Protein AF-A0A975MA07-F1 (afdb_monomer)

Structure (mmCIF, N/CA/C/O backbone):
data_AF-A0A975MA07-F1
#
_entry.id   AF-A0A975MA07-F1
#
loop_
_atom_site.group_PDB
_atom_site.id
_atom_site.type_symbol
_atom_site.label_atom_id
_atom_site.label_alt_id
_atom_site.label_comp_id
_atom_site.label_asym_id
_atom_site.label_entity_id
_atom_site.label_seq_id
_atom_site.pdbx_PDB_ins_code
_atom_site.Cartn_x
_atom_site.Cartn_y
_atom_site.Cartn_z
_atom_site.occupancy
_atom_site.B_iso_or_equiv
_atom_site.auth_seq_id
_atom_site.auth_comp_id
_atom_site.auth_asym_id
_atom_site.auth_atom_id
_atom_site.pdbx_PDB_model_num
ATOM 1 N N . MET A 1 1 ? -1.248 -0.224 47.111 1.00 43.19 1 MET A N 1
ATOM 2 C CA . MET A 1 1 ? -1.229 -1.116 45.931 1.00 43.19 1 MET A CA 1
ATOM 3 C C . MET A 1 1 ? -2.398 -0.736 45.029 1.00 43.19 1 MET A C 1
ATOM 5 O O . MET A 1 1 ? -3.473 -1.278 45.213 1.00 43.19 1 MET A O 1
ATOM 9 N N . SER A 1 2 ? -2.232 0.230 44.117 1.00 49.50 2 SER A N 1
ATOM 10 C CA . SER A 1 2 ? -3.337 0.660 43.227 1.00 49.50 2 SER A CA 1
ATOM 11 C C . SER A 1 2 ? -2.888 1.028 41.807 1.00 49.50 2 SER A C 1
ATOM 13 O O . SER A 1 2 ? -3.659 1.605 41.053 1.00 49.50 2 SER A O 1
ATOM 15 N N . VAL A 1 3 ? -1.651 0.703 41.419 1.00 50.28 3 VAL A N 1
ATOM 16 C CA . VAL A 1 3 ? -1.081 1.126 40.121 1.00 50.28 3 VAL A CA 1
ATOM 17 C C . VAL A 1 3 ? -1.310 0.082 39.014 1.00 50.28 3 VAL A C 1
ATOM 19 O O . VAL A 1 3 ? -1.291 0.407 37.834 1.00 50.28 3 VAL A O 1
ATOM 22 N N . THR A 1 4 ? -1.607 -1.171 39.366 1.00 52.28 4 THR A N 1
ATOM 23 C CA . THR A 1 4 ? -1.748 -2.281 38.407 1.00 52.28 4 THR A CA 1
ATOM 24 C C . THR A 1 4 ? -3.097 -2.333 37.686 1.00 52.28 4 THR A C 1
ATOM 26 O O . THR A 1 4 ? -3.153 -2.791 36.549 1.00 52.28 4 THR A O 1
ATOM 29 N N . VAL A 1 5 ? -4.178 -1.823 38.289 1.00 54.16 5 VAL A N 1
ATOM 30 C CA . VAL A 1 5 ?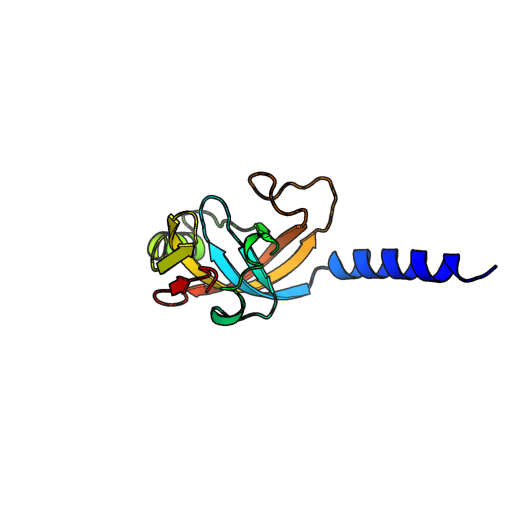 -5.523 -1.853 37.674 1.00 54.16 5 VAL A CA 1
ATOM 31 C C . VAL A 1 5 ? -5.639 -0.858 36.508 1.00 54.16 5 VAL A C 1
ATOM 33 O O . VAL A 1 5 ? -6.291 -1.152 35.510 1.00 54.16 5 VAL A O 1
ATOM 36 N N . GLY A 1 6 ? -4.955 0.290 36.588 1.00 59.72 6 GLY A N 1
ATOM 37 C CA . GLY A 1 6 ? -5.004 1.322 35.545 1.00 59.72 6 GLY A CA 1
ATOM 38 C C . GLY A 1 6 ? -4.303 0.912 34.248 1.00 59.72 6 GLY A C 1
ATOM 39 O O . GLY A 1 6 ? -4.840 1.132 33.166 1.00 59.72 6 GLY A O 1
ATOM 40 N N . ALA A 1 7 ? -3.140 0.261 34.348 1.00 63.78 7 ALA A N 1
ATOM 41 C CA . ALA A 1 7 ? -2.356 -0.142 33.180 1.00 63.78 7 ALA A CA 1
ATOM 42 C C . ALA A 1 7 ? -3.050 -1.238 32.350 1.00 63.78 7 ALA A C 1
ATOM 44 O O . ALA A 1 7 ? -3.061 -1.165 31.124 1.00 63.78 7 ALA A O 1
ATOM 45 N N . GLY A 1 8 ? -3.680 -2.218 33.009 1.00 66.75 8 GLY A N 1
ATOM 46 C CA . GLY A 1 8 ? -4.426 -3.276 32.321 1.00 66.75 8 GLY A CA 1
ATOM 47 C C . GLY A 1 8 ? -5.663 -2.751 31.589 1.00 66.75 8 GLY A C 1
ATOM 48 O O . GLY A 1 8 ? -5.892 -3.103 30.436 1.00 66.75 8 GLY A O 1
ATOM 49 N N . ALA A 1 9 ? -6.430 -1.858 32.224 1.00 70.25 9 ALA A N 1
ATOM 50 C CA . ALA A 1 9 ? -7.602 -1.245 31.601 1.00 70.25 9 ALA A CA 1
ATOM 51 C C . ALA A 1 9 ? -7.228 -0.367 30.393 1.00 70.25 9 ALA A C 1
ATOM 53 O O . ALA A 1 9 ? -7.882 -0.449 29.356 1.00 70.25 9 ALA A O 1
ATOM 54 N N . LEU A 1 10 ? -6.150 0.421 30.494 1.00 71.25 10 LEU A N 1
ATOM 55 C CA . LEU A 1 10 ? -5.623 1.214 29.377 1.00 71.25 10 LEU A CA 1
ATOM 56 C C . LEU A 1 10 ? -5.208 0.335 28.196 1.00 71.25 10 LEU A C 1
ATOM 58 O O . LEU 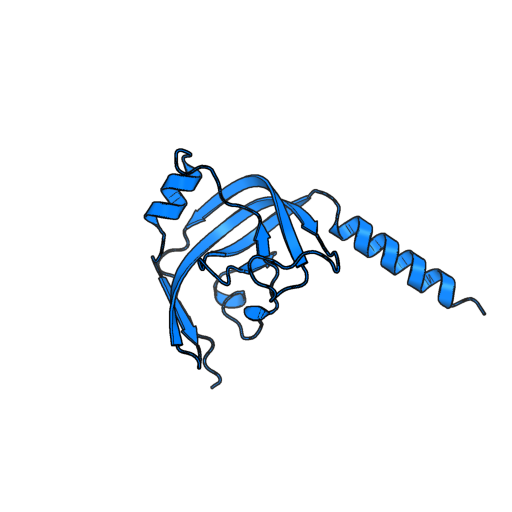A 1 10 ? -5.537 0.655 27.061 1.00 71.25 10 LEU A O 1
ATOM 62 N N . LEU A 1 11 ? -4.537 -0.788 28.454 1.00 72.19 11 LEU A N 1
ATOM 63 C CA . LEU A 1 11 ? -4.087 -1.695 27.401 1.00 72.19 11 LEU A CA 1
ATOM 64 C C . LEU A 1 11 ? -5.270 -2.331 26.655 1.00 72.19 11 LEU A C 1
ATOM 66 O O . LEU A 1 11 ? -5.287 -2.334 25.428 1.00 72.19 11 LEU A O 1
ATOM 70 N N . VAL A 1 12 ? -6.297 -2.787 27.379 1.00 73.12 12 VAL A N 1
ATOM 71 C CA . VAL A 1 12 ? -7.523 -3.338 26.774 1.00 73.12 12 VAL A CA 1
ATOM 72 C C . VAL A 1 12 ? -8.267 -2.280 25.956 1.00 73.12 12 VAL A C 1
ATOM 74 O O . VAL A 1 12 ? -8.687 -2.560 24.836 1.00 73.12 12 VAL A O 1
ATOM 77 N N . VAL A 1 13 ? -8.405 -1.057 26.476 1.00 75.38 13 VAL A N 1
ATOM 78 C CA . VAL A 1 13 ? -9.067 0.041 25.753 1.00 75.38 13 VAL A CA 1
ATOM 79 C C . VAL A 1 13 ? -8.302 0.408 24.482 1.00 75.38 13 VAL A C 1
ATOM 81 O O . VAL A 1 13 ? -8.930 0.585 23.442 1.00 75.38 13 VAL A O 1
ATOM 84 N N . SER A 1 14 ? -6.970 0.472 24.530 1.00 68.12 14 SER A N 1
ATOM 85 C CA . SER A 1 14 ? -6.139 0.755 23.354 1.00 68.12 14 SER A CA 1
ATOM 86 C C . SER A 1 14 ? -6.275 -0.321 22.277 1.00 68.12 14 SER A C 1
ATOM 88 O O . SER A 1 14 ? -6.474 0.016 21.113 1.00 68.12 14 SER A O 1
ATOM 90 N N . VAL A 1 15 ? -6.261 -1.603 22.662 1.00 72.44 15 VAL A N 1
ATOM 91 C CA . VAL A 1 15 ? -6.463 -2.720 21.723 1.00 72.44 15 VAL A CA 1
ATOM 92 C C . VAL A 1 15 ? -7.850 -2.648 21.084 1.00 72.44 15 VAL A C 1
ATOM 94 O O . VAL A 1 15 ? -7.968 -2.697 19.862 1.00 72.44 15 VAL A O 1
ATOM 97 N N . LEU A 1 16 ? -8.903 -2.456 21.884 1.00 74.38 16 LEU A N 1
ATOM 98 C CA . LEU A 1 16 ? -10.272 -2.325 21.371 1.00 74.38 16 LEU A CA 1
ATOM 99 C C . LEU A 1 16 ? -10.439 -1.105 20.456 1.00 74.38 16 LEU A C 1
ATOM 101 O O . LEU A 1 16 ? -11.203 -1.151 19.495 1.00 74.38 16 LEU A O 1
ATOM 105 N N . PHE A 1 17 ? -9.733 -0.010 20.744 1.00 75.00 17 PHE A N 1
ATOM 106 C CA . PHE A 1 17 ? -9.763 1.187 19.911 1.00 75.00 17 PHE A CA 1
ATOM 107 C C . PHE A 1 17 ? -9.068 0.963 18.563 1.00 75.00 17 PHE A C 1
ATOM 109 O O . PHE A 1 17 ? -9.585 1.400 17.537 1.00 75.00 17 PHE A O 1
ATOM 116 N N . GLN A 1 18 ? -7.940 0.250 18.548 1.00 73.06 18 GLN A N 1
ATOM 117 C CA . GLN A 1 18 ? -7.213 -0.100 17.321 1.00 73.06 18 GLN A CA 1
ATOM 118 C C . GLN A 1 18 ? -7.991 -1.095 16.446 1.00 73.06 18 GLN A C 1
ATOM 120 O O . GLN A 1 18 ? -7.998 -0.961 15.223 1.00 73.06 18 GLN A O 1
ATOM 125 N N . GLN A 1 19 ? -8.731 -2.014 17.070 1.00 79.00 19 GLN A N 1
ATOM 126 C CA . GLN A 1 19 ? -9.585 -2.989 16.384 1.00 79.00 19 GLN A CA 1
ATOM 127 C C . GLN A 1 19 ? -10.921 -2.418 15.881 1.00 79.00 19 GLN A C 1
ATOM 129 O O . GLN A 1 19 ? -11.687 -3.125 15.228 1.00 79.00 19 GLN A O 1
ATOM 134 N N . ARG A 1 20 ? -11.242 -1.152 16.168 1.00 87.25 20 ARG A N 1
ATOM 135 C CA . ARG A 1 20 ? -12.491 -0.541 15.705 1.00 87.25 20 ARG A CA 1
ATOM 136 C C . ARG A 1 20 ? -12.399 -0.167 14.226 1.00 87.25 20 ARG A C 1
ATOM 138 O O . ARG A 1 20 ? -11.483 0.551 13.827 1.00 87.25 20 ARG A O 1
ATOM 145 N N . THR A 1 21 ? -13.425 -0.526 13.452 1.00 92.50 21 THR A N 1
ATOM 146 C CA . THR A 1 21 ? -13.576 -0.035 12.077 1.00 92.50 21 THR A CA 1
ATOM 147 C C . THR A 1 21 ? -13.652 1.491 12.046 1.00 92.50 21 THR A C 1
ATOM 149 O O . THR A 1 21 ? -14.491 2.112 12.712 1.00 92.50 21 THR A O 1
ATOM 152 N N . ARG A 1 22 ? -12.777 2.102 11.250 1.00 94.81 22 ARG A N 1
ATOM 153 C CA . ARG A 1 22 ? -12.699 3.544 11.012 1.00 94.81 22 ARG A CA 1
ATOM 154 C C . ARG A 1 22 ? -12.231 3.823 9.590 1.00 94.81 22 ARG A C 1
ATOM 156 O O . ARG A 1 22 ? -11.748 2.935 8.894 1.00 94.81 22 ARG A O 1
ATOM 163 N N . THR A 1 23 ? -12.372 5.071 9.157 1.00 97.00 23 THR A N 1
ATOM 164 C CA . THR A 1 23 ? -11.730 5.522 7.923 1.00 97.00 23 THR A CA 1
ATOM 165 C C . THR A 1 23 ? -10.236 5.701 8.168 1.00 97.00 23 THR A C 1
ATOM 167 O O . THR A 1 23 ? -9.841 6.388 9.110 1.00 97.00 23 THR A O 1
ATOM 170 N N . ILE A 1 24 ? -9.432 5.078 7.316 1.00 96.69 24 ILE A N 1
ATOM 171 C CA . ILE A 1 24 ? -7.9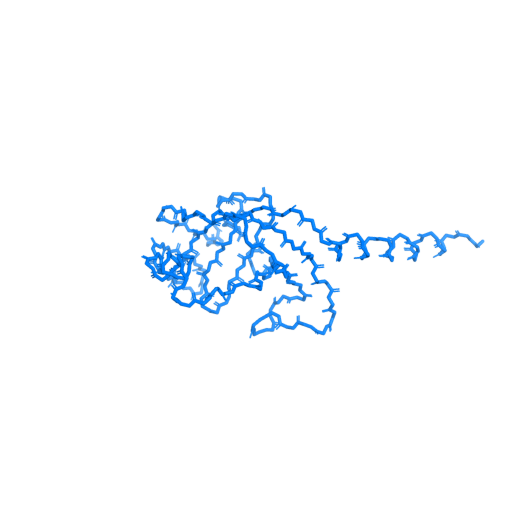74 5.049 7.371 1.00 96.69 24 ILE A CA 1
ATOM 172 C C . ILE A 1 24 ? -7.469 5.498 6.004 1.00 96.69 24 ILE A C 1
ATOM 174 O O . ILE A 1 24 ? -8.039 5.144 4.968 1.00 96.69 24 ILE A O 1
ATOM 178 N N . GLU A 1 25 ? -6.426 6.315 5.995 1.00 97.44 25 GLU A N 1
ATOM 179 C CA . GLU A 1 25 ? -5.773 6.790 4.780 1.00 97.44 25 GLU A CA 1
ATOM 180 C C . GLU A 1 25 ? -4.261 6.747 4.949 1.00 97.44 25 GLU A C 1
ATOM 182 O O . GLU A 1 25 ? -3.760 6.802 6.069 1.00 97.44 25 GLU A O 1
ATOM 187 N N . GLY A 1 26 ? -3.535 6.602 3.847 1.00 95.50 26 GLY A N 1
ATOM 188 C CA . GLY A 1 26 ? -2.084 6.499 3.891 1.00 95.50 26 GLY A CA 1
ATOM 189 C C . GLY A 1 26 ? -1.481 6.040 2.575 1.00 95.50 26 GLY A C 1
ATOM 190 O O . GLY A 1 26 ? -2.144 6.042 1.529 1.00 95.50 26 GLY A O 1
ATOM 191 N N . THR A 1 27 ? -0.224 5.620 2.647 1.00 94.75 27 THR A N 1
ATOM 192 C CA . THR A 1 27 ? 0.534 5.119 1.501 1.00 94.75 27 THR A CA 1
ATOM 193 C C . THR A 1 27 ? 0.656 3.604 1.575 1.00 94.75 27 THR A C 1
ATOM 195 O O . THR A 1 27 ? 1.142 3.057 2.560 1.00 94.75 27 THR A O 1
ATOM 198 N N . TRP A 1 28 ? 0.230 2.915 0.519 1.00 93.94 28 TRP A N 1
ATOM 199 C CA . TRP A 1 28 ? 0.455 1.484 0.337 1.00 93.94 28 TRP A CA 1
ATOM 200 C C . TRP A 1 28 ? 1.547 1.266 -0.705 1.00 93.94 28 TRP A C 1
ATOM 202 O O . TRP A 1 28 ? 1.407 1.693 -1.851 1.00 93.94 28 TRP A O 1
ATOM 212 N N . ILE A 1 29 ? 2.627 0.603 -0.303 1.00 91.69 29 ILE A N 1
ATOM 213 C CA . ILE A 1 29 ? 3.687 0.136 -1.191 1.00 91.69 29 ILE A CA 1
ATOM 214 C C . ILE A 1 29 ? 3.419 -1.344 -1.473 1.00 91.69 29 ILE A C 1
ATOM 216 O O . ILE A 1 29 ? 3.548 -2.188 -0.584 1.00 91.69 29 ILE A O 1
ATOM 220 N N . ASP A 1 30 ? 3.021 -1.632 -2.709 1.00 90.50 30 ASP A N 1
ATOM 221 C CA . ASP A 1 30 ? 2.717 -2.965 -3.219 1.00 90.50 30 ASP A CA 1
ATOM 222 C C . ASP A 1 30 ? 3.990 -3.611 -3.788 1.00 90.50 30 ASP A C 1
ATOM 224 O O . ASP A 1 30 ? 4.538 -3.219 -4.827 1.00 90.50 30 ASP A O 1
ATOM 228 N N . LEU A 1 31 ? 4.455 -4.604 -3.039 1.00 84.31 31 LEU A N 1
ATOM 229 C CA . LEU A 1 31 ? 5.530 -5.536 -3.341 1.00 84.31 31 LEU A CA 1
ATOM 230 C C . LEU A 1 31 ? 4.935 -6.934 -3.175 1.00 84.31 31 LEU A C 1
ATOM 232 O O . LEU A 1 31 ? 4.493 -7.270 -2.073 1.00 84.31 31 LEU A O 1
ATOM 236 N N . PHE A 1 32 ? 4.930 -7.735 -4.247 1.00 73.69 32 PHE A N 1
ATOM 237 C CA . PHE A 1 32 ? 4.346 -9.087 -4.268 1.00 73.69 32 PHE A CA 1
ATOM 238 C C . PHE A 1 32 ? 4.586 -9.860 -2.957 1.00 73.69 32 PHE A C 1
ATOM 240 O O . PHE A 1 32 ? 3.642 -10.285 -2.293 1.00 73.69 32 PHE A O 1
ATOM 247 N N . GLU A 1 33 ? 5.850 -9.932 -2.536 1.00 73.38 33 GLU A N 1
ATOM 248 C CA . GLU A 1 33 ? 6.245 -10.272 -1.173 1.00 73.38 33 GLU A CA 1
ATOM 249 C C . GLU A 1 33 ? 6.882 -9.035 -0.530 1.00 73.38 33 GLU A C 1
ATOM 251 O O . GLU A 1 33 ? 7.822 -8.457 -1.072 1.00 73.38 33 GLU A O 1
ATOM 256 N N . GLY A 1 34 ? 6.370 -8.624 0.630 1.00 78.88 34 GLY A N 1
ATOM 257 C CA . GLY A 1 34 ? 6.890 -7.486 1.390 1.00 78.88 34 GLY A CA 1
ATOM 258 C C . GLY A 1 34 ? 6.091 -6.192 1.251 1.00 78.88 34 GLY A C 1
ATOM 259 O O . GLY A 1 34 ? 6.621 -5.141 1.588 1.00 78.88 34 GLY A O 1
ATOM 260 N N . SER A 1 35 ? 4.841 -6.244 0.782 1.00 86.56 35 SER A N 1
ATOM 261 C CA . SER A 1 35 ? 3.955 -5.074 0.770 1.00 86.56 35 SER A CA 1
ATOM 262 C C . SER A 1 35 ? 3.814 -4.447 2.160 1.00 86.56 35 SER A C 1
ATOM 264 O O . SER A 1 35 ? 3.800 -5.153 3.172 1.00 86.56 35 SER A O 1
ATOM 266 N N . ARG A 1 36 ? 3.706 -3.118 2.220 1.00 89.69 36 ARG A N 1
ATOM 267 C CA . ARG A 1 36 ? 3.631 -2.356 3.478 1.00 89.69 36 ARG A CA 1
ATOM 268 C C . ARG A 1 36 ? 2.716 -1.154 3.358 1.00 89.69 36 ARG A C 1
ATOM 270 O O . ARG A 1 36 ? 2.658 -0.520 2.306 1.00 89.69 36 ARG A O 1
ATOM 277 N N . PHE A 1 37 ? 2.013 -0.844 4.437 1.00 92.12 37 PHE A N 1
ATOM 278 C CA . PHE A 1 37 ? 1.114 0.292 4.530 1.00 92.12 37 PHE A CA 1
ATOM 279 C C . PHE A 1 37 ? 1.501 1.220 5.674 1.00 92.12 37 PHE A C 1
ATOM 281 O O . PHE A 1 37 ? 1.735 0.786 6.799 1.00 92.12 37 PHE A O 1
ATOM 288 N N . PHE A 1 38 ? 1.517 2.509 5.361 1.00 92.44 38 PHE A N 1
ATOM 289 C CA . PHE A 1 38 ? 1.930 3.584 6.246 1.00 92.44 38 PHE A CA 1
ATOM 290 C C . PHE A 1 38 ? 0.737 4.513 6.436 1.00 92.44 38 PHE A C 1
ATOM 292 O O . PHE A 1 38 ? 0.380 5.284 5.539 1.00 92.44 38 PHE A O 1
ATOM 299 N N . GLU A 1 39 ? 0.064 4.383 7.579 1.00 93.69 39 GLU A N 1
ATOM 300 C CA . GLU A 1 39 ? -1.097 5.208 7.904 1.00 93.69 39 GLU A CA 1
ATOM 301 C C . GLU A 1 39 ? -0.690 6.676 8.068 1.00 93.69 39 GLU A C 1
ATOM 303 O O . GLU A 1 39 ? 0.236 6.990 8.805 1.00 93.69 39 GLU A O 1
ATOM 308 N N . GLY A 1 40 ? -1.424 7.587 7.426 1.00 93.69 40 GLY A N 1
ATOM 309 C CA . GLY A 1 40 ? -1.233 9.033 7.558 1.00 93.69 40 GLY A CA 1
ATOM 310 C C . GLY A 1 40 ? 0.032 9.576 6.891 1.00 93.69 40 GLY A C 1
ATOM 311 O O . GLY A 1 40 ? 0.246 10.786 6.897 1.00 93.69 40 GLY A O 1
ATOM 312 N N . GLU A 1 41 ? 0.846 8.709 6.295 1.00 90.81 41 GLU A N 1
ATOM 313 C CA . GLU A 1 41 ? 2.132 9.066 5.710 1.00 90.81 41 GLU A CA 1
ATOM 314 C C . GLU A 1 41 ? 2.060 9.192 4.186 1.00 90.81 41 GLU A C 1
ATOM 316 O O . GLU A 1 41 ? 1.325 8.472 3.499 1.00 90.81 41 GLU A O 1
ATOM 321 N N . ASP A 1 42 ? 2.861 10.115 3.655 1.00 90.12 42 ASP A N 1
ATOM 322 C CA . ASP A 1 42 ? 3.131 10.243 2.226 1.00 90.12 42 ASP A CA 1
ATOM 323 C C . ASP A 1 42 ? 4.273 9.315 1.779 1.00 90.12 42 ASP A C 1
ATOM 325 O O . ASP A 1 42 ? 4.899 8.628 2.584 1.00 90.12 42 ASP A O 1
ATOM 329 N N . LEU A 1 43 ? 4.564 9.297 0.473 1.00 86.81 43 LEU A N 1
ATOM 330 C CA . LEU A 1 43 ? 5.615 8.436 -0.073 1.00 86.81 43 LEU A CA 1
ATOM 331 C C . LEU A 1 43 ? 6.996 8.739 0.527 1.00 86.81 43 LEU A C 1
ATOM 333 O O . LEU A 1 43 ? 7.755 7.811 0.769 1.00 86.81 43 LEU A O 1
ATOM 337 N N . LEU A 1 44 ? 7.338 10.013 0.751 1.00 83.38 44 LEU A N 1
ATOM 338 C CA . LEU A 1 44 ? 8.659 10.383 1.269 1.00 83.38 44 LEU A CA 1
ATOM 339 C C . LEU A 1 44 ? 8.863 9.855 2.688 1.00 83.38 44 LEU A C 1
ATOM 341 O O . LEU A 1 44 ? 9.939 9.350 2.996 1.00 83.38 44 LEU A O 1
ATOM 345 N N . THR A 1 45 ? 7.826 9.944 3.516 1.00 83.12 45 THR A N 1
ATOM 346 C CA . THR A 1 45 ? 7.849 9.438 4.889 1.00 83.12 45 THR A CA 1
ATOM 347 C C . THR A 1 45 ? 7.834 7.910 4.908 1.00 83.12 45 THR A C 1
ATOM 349 O O . THR A 1 45 ? 8.627 7.314 5.630 1.00 83.12 45 THR A O 1
ATOM 352 N N . ALA A 1 46 ? 7.042 7.285 4.032 1.00 83.31 46 ALA A N 1
ATOM 353 C CA . ALA A 1 46 ? 6.964 5.832 3.885 1.00 83.31 46 ALA A CA 1
ATOM 354 C C . ALA A 1 46 ? 8.266 5.189 3.354 1.00 83.31 46 ALA A C 1
ATOM 356 O O . ALA A 1 46 ? 8.552 4.025 3.637 1.00 83.31 46 ALA A O 1
ATOM 357 N N . CYS A 1 47 ? 9.080 5.921 2.581 1.00 83.44 47 CYS A N 1
ATOM 358 C CA . CYS A 1 47 ? 10.395 5.465 2.114 1.00 83.44 47 CYS A CA 1
ATOM 359 C C . CYS A 1 47 ? 11.478 5.643 3.208 1.00 83.44 47 CYS A C 1
ATOM 361 O O . CYS A 1 47 ? 12.454 6.367 3.002 1.00 83.44 47 CYS A O 1
ATOM 363 N N . ASN A 1 48 ? 11.330 4.997 4.367 1.00 80.88 48 ASN A N 1
ATOM 364 C CA . ASN A 1 48 ? 12.265 5.114 5.496 1.00 80.88 48 ASN A CA 1
ATOM 365 C C . ASN A 1 48 ? 12.930 3.769 5.876 1.00 80.88 48 ASN A C 1
ATOM 367 O O . ASN A 1 48 ? 12.697 2.733 5.247 1.00 80.88 48 ASN A O 1
ATOM 371 N N . SER A 1 49 ? 13.800 3.788 6.894 1.00 75.94 49 SER A N 1
ATOM 372 C CA . SER A 1 49 ? 14.479 2.590 7.421 1.00 75.94 49 SER A CA 1
ATOM 373 C C . SER A 1 49 ? 13.537 1.567 8.051 1.00 75.94 49 SER A C 1
ATOM 375 O O . SER A 1 49 ? 13.875 0.386 8.118 1.00 75.94 49 SER A O 1
ATOM 377 N N . ASP A 1 50 ? 12.365 2.021 8.474 1.00 74.75 50 ASP A N 1
ATOM 378 C CA . ASP A 1 50 ? 11.382 1.283 9.262 1.00 74.75 50 ASP A CA 1
ATOM 379 C C . ASP A 1 50 ? 10.332 0.640 8.347 1.00 74.75 50 ASP A C 1
ATOM 381 O O . ASP A 1 50 ? 9.332 0.087 8.803 1.00 74.75 50 ASP A O 1
ATOM 385 N N . PHE A 1 51 ? 10.575 0.655 7.030 1.00 81.50 51 PHE A N 1
ATOM 386 C CA . PHE A 1 51 ? 9.717 0.024 6.038 1.00 81.50 51 PHE A CA 1
ATOM 387 C C . PHE A 1 51 ? 9.351 -1.413 6.434 1.00 81.50 51 PHE A C 1
ATOM 389 O O . PHE A 1 51 ? 8.201 -1.828 6.321 1.00 81.50 51 PHE A O 1
ATOM 396 N N . MET A 1 52 ? 10.322 -2.172 6.949 1.00 78.38 52 MET A N 1
ATOM 397 C CA . MET A 1 52 ? 10.108 -3.565 7.342 1.00 78.38 52 MET A CA 1
ATOM 398 C C . MET A 1 52 ? 9.156 -3.720 8.533 1.00 78.38 52 MET A C 1
ATOM 400 O O . MET A 1 52 ? 8.469 -4.745 8.593 1.00 78.38 52 MET A O 1
ATOM 404 N N . ASP A 1 53 ? 9.077 -2.709 9.399 1.00 79.38 53 ASP A N 1
ATOM 405 C CA . ASP A 1 53 ? 8.284 -2.688 10.631 1.00 79.38 53 ASP A CA 1
ATOM 406 C C . ASP A 1 53 ? 6.844 -2.208 10.403 1.00 79.38 53 ASP A C 1
ATOM 408 O O . ASP A 1 53 ? 5.965 -2.453 11.235 1.00 79.38 53 ASP A O 1
ATOM 412 N N . ALA A 1 54 ? 6.573 -1.567 9.263 1.00 85.25 54 ALA A N 1
ATOM 413 C CA . ALA A 1 54 ? 5.232 -1.123 8.918 1.00 85.25 54 ALA A CA 1
ATOM 414 C C . ALA A 1 54 ? 4.234 -2.305 8.814 1.00 85.25 54 ALA A C 1
ATOM 416 O O . ALA A 1 54 ? 4.607 -3.445 8.500 1.00 85.25 54 ALA A O 1
ATOM 417 N N . PRO A 1 55 ? 2.945 -2.068 9.097 1.00 87.81 55 PRO A N 1
ATOM 418 C CA . PRO A 1 55 ? 1.907 -3.083 8.963 1.00 87.81 55 PRO A CA 1
ATOM 419 C C . PRO A 1 55 ? 1.612 -3.422 7.499 1.00 87.81 55 PRO A C 1
ATOM 421 O O . PRO A 1 55 ? 1.892 -2.654 6.577 1.00 87.81 55 PRO A O 1
ATOM 424 N N . TRP A 1 56 ? 1.003 -4.584 7.281 1.00 88.19 56 TRP A N 1
ATOM 425 C CA . TRP A 1 56 ? 0.485 -4.974 5.966 1.00 88.19 56 TRP A CA 1
ATOM 426 C C . TRP A 1 56 ? -0.883 -4.355 5.689 1.00 88.19 56 TRP A C 1
ATOM 428 O O . 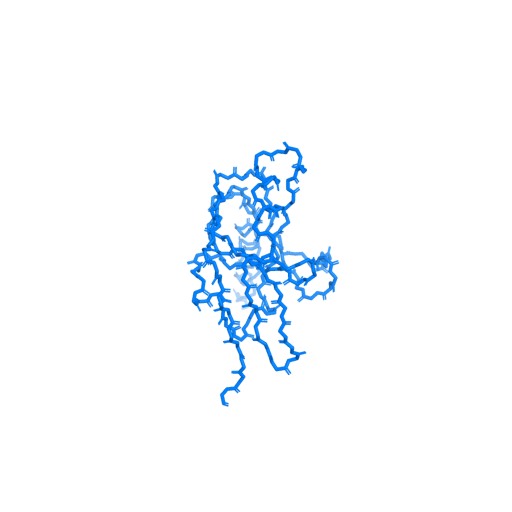TRP A 1 56 ? -1.602 -3.997 6.616 1.00 88.19 56 TRP A O 1
ATOM 438 N N . LEU A 1 57 ? -1.258 -4.273 4.413 1.00 89.81 57 LEU A N 1
ATOM 439 C CA . LEU A 1 57 ? -2.634 -4.010 3.994 1.00 89.81 57 LEU A CA 1
ATOM 440 C C . LEU A 1 57 ? -3.221 -5.298 3.415 1.00 89.81 57 LEU A C 1
ATOM 442 O O . LEU A 1 57 ? -2.765 -5.753 2.366 1.00 89.81 57 LEU A O 1
ATOM 446 N N . ASP A 1 58 ? -4.215 -5.875 4.083 1.00 88.44 58 ASP A N 1
ATOM 447 C CA . ASP A 1 58 ? -4.914 -7.071 3.608 1.00 88.44 58 ASP A CA 1
ATOM 448 C C . ASP A 1 58 ? -6.015 -6.674 2.613 1.00 88.44 58 ASP A C 1
ATOM 450 O O . ASP A 1 58 ? -7.194 -6.533 2.946 1.00 88.44 58 ASP A O 1
ATOM 454 N N . TYR A 1 59 ? -5.596 -6.376 1.380 1.00 89.50 59 TYR A N 1
ATOM 455 C CA . TYR A 1 59 ? -6.494 -6.005 0.291 1.00 89.50 59 TYR A CA 1
ATOM 456 C C . TYR A 1 59 ? -5.929 -6.379 -1.078 1.00 89.50 59 TYR A C 1
ATOM 458 O O . TYR A 1 59 ? -5.016 -5.731 -1.585 1.00 89.50 59 TYR A O 1
ATOM 466 N N . TYR A 1 60 ? -6.563 -7.351 -1.733 1.00 89.38 60 TYR A N 1
ATOM 467 C CA . TYR A 1 60 ? -6.382 -7.607 -3.160 1.00 89.38 60 TYR A CA 1
ATOM 468 C C . TYR A 1 60 ? -7.750 -7.757 -3.832 1.00 89.38 60 TYR A C 1
ATOM 470 O O . TYR A 1 60 ? -8.459 -8.737 -3.590 1.00 89.38 60 TYR A O 1
ATOM 478 N N . PRO A 1 61 ? -8.175 -6.781 -4.655 1.00 91.06 61 PRO A N 1
ATOM 479 C CA . PRO A 1 61 ? -9.470 -6.841 -5.311 1.00 91.06 61 PRO A CA 1
ATOM 480 C C . PRO A 1 61 ? -9.479 -7.922 -6.396 1.00 91.06 61 PRO A C 1
ATOM 482 O O . PRO A 1 61 ? -8.440 -8.310 -6.927 1.00 91.06 61 PRO A O 1
ATOM 485 N N . ASN A 1 62 ? -10.674 -8.360 -6.798 1.00 93.50 62 ASN A N 1
ATOM 486 C CA . ASN A 1 62 ? -10.826 -9.241 -7.955 1.00 93.50 62 ASN A CA 1
ATOM 487 C C . ASN A 1 62 ? -10.170 -8.611 -9.205 1.00 93.50 62 ASN A C 1
ATOM 489 O O . ASN A 1 62 ? -10.354 -7.414 -9.456 1.00 93.50 62 ASN A O 1
ATOM 493 N N . ALA A 1 63 ? -9.448 -9.416 -9.989 1.00 90.75 63 ALA A N 1
ATOM 494 C CA . ALA A 1 63 ? -8.738 -8.992 -11.198 1.00 90.75 63 ALA A CA 1
ATOM 495 C C . ALA A 1 63 ? -9.634 -8.245 -12.208 1.00 90.75 63 ALA A C 1
ATOM 497 O O . ALA A 1 63 ? -9.202 -7.263 -12.810 1.00 90.75 63 ALA A O 1
ATOM 498 N N . ASP A 1 64 ? -10.906 -8.636 -12.332 1.00 94.19 64 ASP A N 1
ATOM 499 C CA . ASP A 1 64 ? -11.860 -8.030 -13.269 1.00 94.19 64 ASP A CA 1
ATOM 500 C C . ASP A 1 64 ? -12.490 -6.726 -12.754 1.00 94.19 64 ASP A C 1
ATOM 502 O O . ASP A 1 64 ? -13.229 -6.044 -13.477 1.00 94.19 64 ASP A O 1
ATOM 506 N N . SER A 1 65 ? -12.221 -6.344 -11.506 1.00 95.25 65 SER A N 1
ATOM 507 C CA . SER A 1 65 ? -12.689 -5.071 -10.959 1.00 95.25 65 SER A CA 1
ATOM 508 C C . SER A 1 65 ? -11.900 -3.889 -11.537 1.00 95.25 65 SER A C 1
ATOM 510 O O . SER A 1 65 ? -10.764 -4.027 -11.993 1.00 95.25 65 SER A O 1
ATOM 512 N N . ALA A 1 66 ? -12.484 -2.687 -11.499 1.00 93.62 66 ALA A N 1
ATOM 513 C CA . ALA A 1 66 ? -11.779 -1.472 -11.918 1.00 93.62 66 ALA A CA 1
ATOM 514 C C . ALA A 1 66 ? -10.484 -1.250 -11.112 1.00 93.62 66 ALA A C 1
ATOM 516 O O . ALA A 1 66 ? -9.460 -0.891 -11.687 1.00 93.62 66 ALA A O 1
ATOM 517 N N . THR A 1 67 ? -10.520 -1.525 -9.806 1.00 93.12 67 THR A N 1
ATOM 518 C CA . THR A 1 67 ? -9.355 -1.463 -8.915 1.00 93.12 67 THR A CA 1
ATOM 519 C C . THR A 1 67 ? -8.312 -2.523 -9.267 1.00 93.12 67 THR A C 1
ATOM 521 O O . THR A 1 67 ? -7.131 -2.204 -9.329 1.00 93.12 67 THR A O 1
ATOM 524 N N . GLY A 1 68 ? -8.732 -3.762 -9.548 1.00 93.75 68 GLY A N 1
ATOM 525 C CA . GLY A 1 68 ? -7.831 -4.847 -9.953 1.00 93.75 68 GLY A CA 1
ATOM 526 C C . GLY A 1 68 ? -7.066 -4.507 -11.227 1.00 93.75 68 GLY A C 1
ATOM 527 O O . GLY A 1 68 ? -5.839 -4.562 -11.240 1.00 93.75 68 GLY A O 1
ATOM 528 N N . ARG A 1 69 ? -7.772 -4.026 -12.258 1.00 95.00 69 ARG A N 1
ATOM 529 C CA . ARG A 1 69 ? -7.145 -3.540 -13.498 1.00 95.00 69 ARG A CA 1
ATOM 530 C C . ARG A 1 69 ? -6.211 -2.350 -13.277 1.00 95.00 69 ARG A C 1
ATOM 532 O O . ARG A 1 69 ? -5.183 -2.262 -13.939 1.00 95.00 69 ARG A O 1
ATOM 539 N N . LEU A 1 70 ? -6.556 -1.430 -12.372 1.00 93.19 70 LEU A N 1
ATOM 540 C CA . LEU A 1 70 ? -5.688 -0.301 -12.026 1.00 93.19 70 LEU A CA 1
ATOM 541 C C . LEU A 1 70 ? -4.378 -0.782 -11.390 1.00 93.19 70 LEU A C 1
ATOM 543 O O . LEU A 1 70 ? -3.316 -0.293 -11.773 1.00 93.19 70 LEU A O 1
ATOM 547 N N . ILE A 1 71 ? -4.463 -1.714 -10.437 1.00 91.69 71 ILE A N 1
ATOM 548 C CA . ILE A 1 71 ? -3.290 -2.275 -9.761 1.00 91.69 71 ILE A CA 1
ATOM 549 C C . ILE A 1 71 ? -2.404 -3.002 -10.771 1.00 91.69 71 ILE A C 1
ATOM 551 O O . ILE A 1 71 ? -1.210 -2.729 -10.844 1.00 91.69 71 ILE A O 1
ATOM 555 N N . ASP A 1 72 ? -2.993 -3.857 -11.608 1.00 91.25 72 ASP A N 1
ATOM 556 C CA . ASP A 1 72 ? -2.257 -4.604 -12.630 1.00 91.25 72 ASP A CA 1
ATOM 557 C C . ASP A 1 72 ? -1.544 -3.675 -13.629 1.00 91.25 72 ASP A C 1
ATOM 559 O O . ASP A 1 72 ? -0.356 -3.839 -13.899 1.00 91.25 72 ASP A O 1
ATOM 563 N N . ALA A 1 73 ? -2.217 -2.615 -14.088 1.00 91.75 73 ALA A N 1
ATOM 564 C CA . ALA A 1 73 ? -1.640 -1.641 -15.015 1.00 91.75 73 ALA A CA 1
ATOM 565 C C . ALA A 1 73 ? -0.489 -0.805 -14.422 1.00 91.75 73 ALA A C 1
ATOM 567 O O . ALA A 1 73 ? 0.324 -0.269 -15.174 1.00 91.75 73 ALA A O 1
ATOM 568 N N . ASN A 1 74 ? -0.422 -0.661 -13.095 1.00 91.19 74 ASN A N 1
ATOM 569 C CA . ASN A 1 74 ? 0.633 0.090 -12.402 1.00 91.19 74 ASN A CA 1
ATOM 570 C C . ASN A 1 74 ? 1.646 -0.818 -11.706 1.00 91.19 74 ASN A C 1
ATOM 572 O O . ASN A 1 74 ? 2.586 -0.315 -11.075 1.00 91.19 74 ASN A O 1
ATOM 576 N N . ARG A 1 75 ? 1.476 -2.136 -11.832 1.00 85.19 75 ARG A N 1
ATOM 577 C CA . ARG A 1 75 ? 2.371 -3.134 -11.270 1.00 85.19 75 ARG A CA 1
ATOM 578 C C . ARG A 1 75 ? 3.770 -2.859 -11.803 1.00 85.19 75 ARG A C 1
ATOM 580 O O . ARG A 1 75 ? 3.982 -2.854 -13.011 1.00 85.19 75 ARG A O 1
ATOM 587 N N . ASN A 1 76 ? 4.720 -2.615 -10.900 1.00 87.00 76 ASN A N 1
ATOM 588 C CA . ASN A 1 76 ? 6.121 -2.318 -11.229 1.00 87.00 76 ASN A CA 1
ATOM 589 C C . ASN A 1 76 ? 6.386 -0.939 -11.868 1.00 87.00 76 ASN A C 1
ATOM 591 O O . ASN A 1 76 ? 7.385 -0.772 -12.566 1.00 87.00 76 ASN A O 1
ATOM 595 N N . SER A 1 77 ? 5.531 0.060 -11.635 1.00 89.50 77 SER A N 1
ATOM 596 C CA . SER A 1 77 ? 5.724 1.426 -12.158 1.00 89.50 77 SER A CA 1
ATOM 597 C C . SER A 1 77 ? 6.810 2.252 -11.445 1.00 89.50 77 SER A C 1
ATOM 599 O O . SER A 1 77 ? 7.113 3.355 -11.894 1.00 89.50 77 SER A O 1
ATOM 601 N N . GLY A 1 78 ? 7.438 1.746 -10.380 1.00 90.19 78 GLY A N 1
ATOM 602 C CA . GLY A 1 78 ? 8.539 2.401 -9.666 1.00 90.19 78 GLY A CA 1
ATOM 603 C C . GLY A 1 78 ? 9.632 1.450 -9.185 1.00 90.19 78 GLY A C 1
ATOM 604 O O . GLY A 1 78 ? 9.736 0.309 -9.634 1.00 90.19 78 GLY A O 1
ATOM 605 N N . THR A 1 79 ? 10.500 1.927 -8.290 1.00 89.94 79 THR A N 1
ATOM 606 C CA . THR A 1 79 ? 11.676 1.178 -7.817 1.00 89.94 79 THR A CA 1
ATOM 607 C C . THR A 1 79 ? 11.955 1.420 -6.332 1.00 89.94 79 THR A C 1
ATOM 609 O O . THR A 1 79 ? 12.023 2.565 -5.884 1.00 89.94 79 THR A O 1
ATOM 612 N N . PHE A 1 80 ? 12.172 0.334 -5.590 1.00 86.19 80 PHE A N 1
ATOM 613 C CA . PHE A 1 80 ? 12.646 0.321 -4.206 1.00 86.19 80 PHE A CA 1
ATOM 614 C C . PHE A 1 80 ? 14.092 -0.172 -4.161 1.00 86.19 80 PHE A C 1
ATOM 616 O O . PHE A 1 80 ? 14.388 -1.254 -4.667 1.00 86.19 80 PHE A O 1
ATOM 623 N N . VAL A 1 81 ? 14.989 0.618 -3.570 1.00 87.00 81 VAL A N 1
ATOM 624 C CA . VAL A 1 81 ? 16.433 0.366 -3.505 1.00 87.00 81 VAL A CA 1
ATOM 625 C C . VAL A 1 81 ? 16.877 0.222 -2.053 1.00 87.00 81 VAL A C 1
ATOM 627 O O . VAL A 1 81 ? 16.596 1.068 -1.208 1.00 87.00 81 VAL A O 1
ATOM 630 N N . SER A 1 82 ? 17.615 -0.852 -1.781 1.00 82.62 82 SER A N 1
ATOM 631 C CA . SER A 1 82 ? 18.128 -1.232 -0.466 1.00 82.62 82 SER A CA 1
ATOM 632 C C . SER A 1 82 ? 19.603 -1.627 -0.521 1.00 82.62 82 SER A C 1
ATOM 634 O O . SER A 1 82 ? 20.166 -1.843 -1.596 1.00 82.62 82 SER A O 1
ATOM 636 N N . LYS A 1 83 ? 20.209 -1.869 0.649 1.00 82.25 83 LYS A N 1
ATOM 637 C CA . LYS A 1 83 ? 21.508 -2.566 0.740 1.00 82.25 83 LYS A CA 1
ATOM 638 C C . LYS A 1 83 ? 21.485 -4.020 0.237 1.00 82.25 83 LYS A C 1
ATOM 640 O O . LYS A 1 83 ? 22.540 -4.581 -0.030 1.00 82.25 83 LYS A O 1
ATOM 645 N N . TYR A 1 84 ? 20.308 -4.633 0.132 1.00 79.62 84 TYR A N 1
ATOM 646 C CA . TYR A 1 84 ? 20.110 -6.025 -0.281 1.00 79.62 84 TYR A CA 1
ATOM 647 C C . TYR A 1 84 ? 19.725 -6.175 -1.761 1.00 79.62 84 TYR A C 1
ATOM 649 O O . TYR A 1 84 ? 19.627 -7.298 -2.247 1.00 79.62 84 TYR A O 1
ATOM 657 N N . GLY A 1 85 ? 19.509 -5.072 -2.486 1.00 84.38 85 GLY A N 1
ATOM 658 C CA . GLY A 1 85 ? 19.071 -5.102 -3.879 1.00 84.38 85 GLY A CA 1
ATOM 659 C C . GLY A 1 85 ? 18.076 -4.003 -4.233 1.00 84.38 85 GLY A C 1
ATOM 660 O O . GLY A 1 85 ? 17.766 -3.131 -3.420 1.00 84.38 85 GLY A O 1
ATOM 661 N N . SER A 1 86 ? 17.599 -4.059 -5.475 1.00 87.19 86 SER A N 1
ATOM 662 C CA . SER A 1 86 ? 16.612 -3.145 -6.040 1.00 87.19 86 SER A CA 1
ATOM 663 C C . SER A 1 86 ? 15.475 -3.952 -6.653 1.00 87.19 86 SER A C 1
ATOM 665 O O . SER A 1 86 ? 15.735 -4.851 -7.452 1.00 87.19 86 SER A O 1
ATOM 667 N N . TRP A 1 87 ? 14.232 -3.605 -6.329 1.00 86.88 87 TRP A N 1
ATOM 668 C CA . TRP A 1 87 ? 13.041 -4.301 -6.819 1.00 86.88 87 TRP A CA 1
ATOM 669 C C . TRP A 1 87 ? 12.032 -3.316 -7.398 1.00 86.88 87 TRP A C 1
ATOM 671 O O . TRP A 1 87 ? 11.938 -2.179 -6.924 1.00 86.88 87 TRP A O 1
ATOM 681 N N . PRO A 1 88 ? 11.282 -3.722 -8.432 1.00 89.19 88 PRO A N 1
ATOM 682 C CA . PRO A 1 88 ? 10.174 -2.920 -8.905 1.00 89.19 88 PRO A CA 1
ATOM 683 C C . PRO A 1 88 ? 9.050 -2.882 -7.864 1.00 89.19 88 PRO A C 1
ATOM 685 O O . PRO A 1 88 ? 8.803 -3.874 -7.180 1.00 89.19 88 PRO A O 1
ATOM 688 N N . VAL A 1 89 ? 8.360 -1.745 -7.773 1.00 89.81 89 VAL A N 1
ATOM 689 C CA . VAL A 1 89 ? 7.231 -1.551 -6.847 1.00 89.81 89 VAL A CA 1
ATOM 690 C C . VAL A 1 89 ? 6.103 -0.784 -7.512 1.00 89.81 89 VAL A C 1
ATOM 692 O O . VAL A 1 89 ? 6.333 -0.041 -8.469 1.00 89.81 89 VAL A O 1
ATOM 695 N N . ALA A 1 90 ? 4.893 -0.929 -6.985 1.00 92.31 90 ALA A N 1
ATOM 696 C CA . ALA A 1 90 ? 3.821 0.035 -7.191 1.00 92.31 90 ALA A CA 1
ATOM 697 C C . ALA A 1 90 ? 3.529 0.739 -5.861 1.00 92.31 90 ALA A C 1
ATOM 699 O O . ALA A 1 90 ? 3.640 0.131 -4.800 1.00 92.31 90 ALA A O 1
ATOM 700 N N . ALA A 1 91 ? 3.183 2.024 -5.896 1.00 93.31 91 ALA A N 1
ATOM 701 C CA . ALA A 1 91 ? 2.800 2.757 -4.694 1.00 93.31 91 ALA A CA 1
ATOM 702 C C . ALA A 1 91 ? 1.480 3.481 -4.921 1.00 93.31 91 ALA A C 1
ATOM 704 O O . ALA A 1 91 ? 1.222 4.006 -6.008 1.00 93.31 91 ALA A O 1
ATOM 705 N N . TYR A 1 92 ? 0.656 3.523 -3.884 1.00 95.31 92 TYR A N 1
ATOM 706 C CA . TYR A 1 92 ? -0.688 4.063 -3.951 1.00 95.31 92 TYR A CA 1
ATOM 707 C C . TYR A 1 92 ? -0.977 4.943 -2.744 1.00 95.31 92 TYR A C 1
ATOM 709 O O . TYR A 1 92 ? -0.688 4.570 -1.612 1.00 95.31 92 TYR A O 1
ATOM 717 N N . SER A 1 93 ? -1.632 6.077 -2.981 1.00 96.38 93 SER A N 1
ATOM 718 C CA . SER A 1 93 ? -2.383 6.758 -1.931 1.00 96.38 93 SER A CA 1
ATOM 719 C C . SER A 1 93 ? -3.736 6.068 -1.818 1.00 96.38 93 SER A C 1
ATOM 721 O O . SER A 1 93 ? -4.491 6.002 -2.798 1.00 96.38 93 SER A O 1
ATOM 723 N N . VAL A 1 94 ? -4.024 5.511 -0.646 1.00 97.25 94 VAL A N 1
ATOM 724 C CA . VAL A 1 94 ? -5.247 4.749 -0.394 1.00 97.25 94 VAL A CA 1
ATOM 725 C C . VAL A 1 94 ? -6.060 5.374 0.728 1.00 97.25 94 VAL A C 1
ATOM 727 O O . VAL A 1 94 ? -5.531 6.010 1.637 1.00 97.25 94 VAL A O 1
ATOM 730 N N . LYS A 1 95 ? -7.373 5.170 0.651 1.00 98.00 95 LYS A N 1
ATOM 73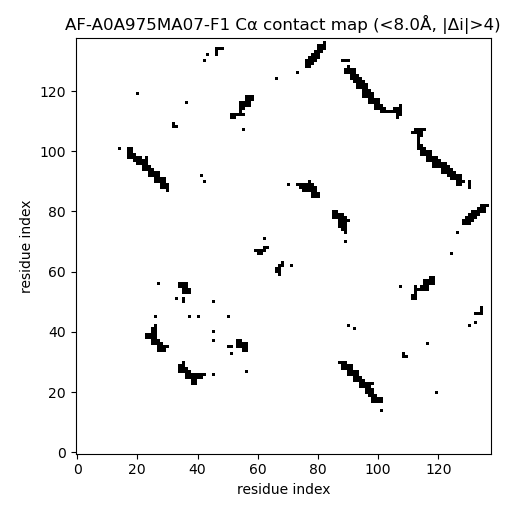1 C CA . LYS A 1 95 ? -8.342 5.496 1.692 1.00 98.00 95 LYS A CA 1
ATOM 732 C C . LYS A 1 95 ? -9.371 4.385 1.748 1.00 98.00 95 LYS A C 1
ATOM 734 O O . LYS A 1 95 ? -9.915 4.009 0.709 1.00 98.00 95 LYS A O 1
ATOM 739 N N . PHE A 1 96 ? -9.663 3.885 2.935 1.00 97.38 96 PHE A N 1
ATOM 740 C CA . PHE A 1 96 ? -10.592 2.780 3.129 1.00 97.38 96 PHE A CA 1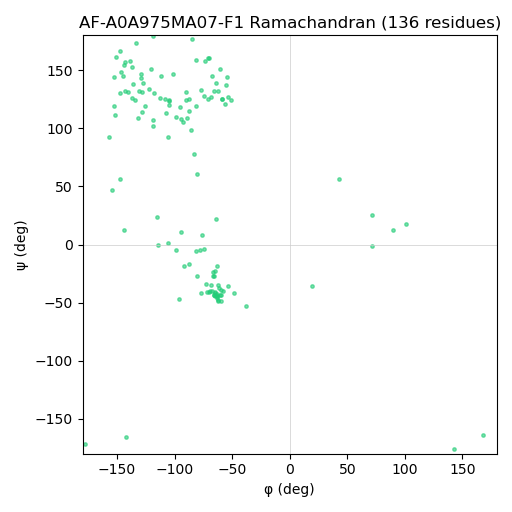
ATOM 741 C C . PHE A 1 96 ? -11.276 2.854 4.493 1.00 97.38 96 PHE A C 1
ATOM 743 O O . PHE A 1 96 ? -10.828 3.561 5.391 1.00 97.38 96 PHE A O 1
ATOM 750 N N . GLU A 1 97 ? -12.389 2.147 4.636 1.00 97.44 97 GLU A N 1
ATOM 751 C CA . GLU A 1 97 ? -12.910 1.738 5.939 1.00 97.44 97 GLU A CA 1
ATOM 752 C C . GLU A 1 97 ? -12.315 0.381 6.289 1.00 97.44 97 GLU A C 1
ATOM 754 O O . GLU A 1 97 ? -12.301 -0.526 5.455 1.00 97.44 97 GLU A O 1
ATOM 759 N N . GLY A 1 98 ? -11.790 0.266 7.500 1.00 94.56 98 GLY A N 1
ATOM 760 C CA . GLY A 1 98 ? -11.116 -0.933 7.973 1.00 94.56 98 GLY A CA 1
ATOM 761 C C . GLY A 1 98 ? -10.668 -0.782 9.416 1.00 94.56 98 GLY A C 1
ATOM 762 O O . GLY A 1 98 ? -11.003 0.203 10.079 1.00 94.56 98 GLY A O 1
ATOM 763 N N . HIS A 1 99 ? -9.896 -1.739 9.906 1.00 91.31 99 HIS A N 1
ATOM 764 C CA . HIS A 1 99 ? -9.403 -1.744 11.280 1.00 91.31 99 HIS A CA 1
ATOM 765 C C . HIS A 1 99 ? -7.979 -2.292 11.361 1.00 91.31 99 HIS A C 1
ATOM 767 O O . HIS A 1 99 ? -7.521 -3.011 10.472 1.00 91.31 99 HIS A O 1
ATOM 773 N N . HIS A 1 100 ? -7.264 -1.919 12.425 1.00 88.12 100 HIS A N 1
ATOM 774 C CA . HIS A 1 100 ? -5.923 -2.430 12.686 1.00 88.12 100 HIS A CA 1
ATOM 775 C C . HIS A 1 100 ? -6.039 -3.722 13.486 1.00 88.12 100 HIS A C 1
ATOM 777 O O . HIS A 1 100 ? -6.511 -3.735 14.626 1.00 88.12 100 HIS A O 1
ATOM 783 N N . GLN A 1 101 ? -5.614 -4.821 12.883 1.00 82.25 101 GLN A N 1
ATOM 784 C CA . GLN A 1 101 ? -5.565 -6.113 13.532 1.00 82.25 101 GLN A CA 1
ATOM 785 C C . GLN A 1 101 ? -4.179 -6.311 14.151 1.00 82.25 101 GLN A C 1
ATOM 787 O O . GLN A 1 101 ? -3.187 -6.567 13.470 1.00 82.25 101 GLN A O 1
ATOM 792 N N . ILE A 1 102 ? -4.128 -6.195 15.479 1.00 74.44 102 ILE A N 1
ATOM 793 C CA . ILE A 1 102 ? -2.958 -6.518 16.299 1.00 74.44 102 ILE A CA 1
ATOM 794 C C . ILE A 1 102 ? -3.270 -7.828 17.010 1.00 74.44 102 ILE A C 1
ATOM 796 O O . ILE A 1 102 ? -3.913 -7.838 18.061 1.00 74.44 102 ILE A O 1
ATOM 800 N N . VAL A 1 103 ? -2.877 -8.955 16.424 1.00 60.94 103 VAL A N 1
ATOM 801 C CA . VAL A 1 103 ? -3.056 -10.260 17.065 1.00 60.94 103 VAL A CA 1
ATOM 802 C C . VAL A 1 103 ? -1.780 -11.059 16.870 1.00 60.94 103 VAL A C 1
ATOM 804 O O . VAL A 1 103 ? -1.346 -11.269 15.744 1.00 60.94 103 VAL A O 1
ATOM 807 N N . GLY A 1 104 ? -1.201 -11.550 17.971 1.00 51.47 104 GLY A N 1
ATOM 808 C CA . GLY A 1 104 ? 0.014 -12.380 18.000 1.00 51.47 104 GLY A CA 1
ATOM 809 C C . GLY A 1 104 ? -0.104 -13.753 17.317 1.00 51.47 104 GLY A C 1
ATOM 810 O O . GLY A 1 104 ? 0.654 -14.659 17.647 1.00 51.47 104 GLY A O 1
ATOM 811 N N . VAL A 1 105 ? -1.062 -13.919 16.402 1.00 47.53 105 VAL A N 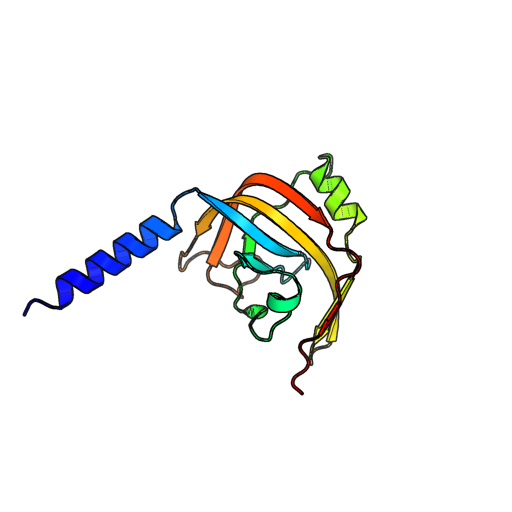1
ATOM 812 C CA . VAL A 1 105 ? -1.319 -15.118 15.602 1.00 47.53 105 VAL A CA 1
ATOM 813 C C . VAL A 1 105 ? -1.867 -14.692 14.227 1.00 47.53 105 VAL A C 1
ATOM 815 O O . VAL A 1 105 ? -2.969 -15.046 13.829 1.00 47.53 105 VAL A O 1
ATOM 818 N N . GLY A 1 106 ? -1.114 -13.852 13.521 1.00 46.66 106 GLY A N 1
ATOM 819 C CA . GLY A 1 106 ? -1.440 -13.360 12.182 1.00 46.66 106 GLY A CA 1
ATOM 820 C C . GLY A 1 106 ? -0.150 -12.924 11.509 1.00 46.66 106 GLY A C 1
ATOM 821 O O . GLY A 1 106 ? 0.348 -11.829 11.743 1.00 46.66 106 GLY A O 1
ATOM 822 N N . PHE A 1 107 ? 0.467 -13.841 10.770 1.00 52.84 107 PHE A N 1
ATOM 823 C CA . PHE A 1 107 ? 1.712 -13.581 10.062 1.00 52.84 107 PHE A CA 1
ATOM 824 C C . PHE A 1 107 ? 1.357 -12.968 8.709 1.00 52.84 107 PHE A C 1
ATOM 826 O O . PHE A 1 107 ? 1.017 -13.706 7.788 1.00 52.84 107 PHE A O 1
ATOM 833 N N . GLY A 1 108 ? 1.432 -11.639 8.582 1.00 54.09 108 GLY A N 1
ATOM 834 C CA . GLY A 1 108 ? 1.236 -10.969 7.294 1.00 54.09 108 GLY A CA 1
ATOM 835 C C . GLY A 1 108 ? 2.121 -11.608 6.218 1.00 54.09 108 GLY A C 1
ATOM 836 O O . GLY A 1 108 ? 3.326 -11.746 6.443 1.00 54.09 108 GLY A O 1
ATOM 837 N N . HIS A 1 109 ? 1.466 -12.044 5.133 1.00 52.47 109 HIS A N 1
ATOM 838 C CA . HIS A 1 109 ? 1.811 -12.919 3.992 1.00 52.47 109 HIS A CA 1
ATOM 839 C C . HIS A 1 109 ? 3.011 -13.892 4.078 1.00 52.47 109 HIS A C 1
ATOM 841 O O . HIS A 1 109 ? 2.866 -14.987 3.558 1.00 52.47 109 HIS A O 1
ATOM 847 N N . LEU A 1 110 ? 4.137 -13.583 4.741 1.00 51.41 110 LEU A N 1
ATOM 848 C CA . LEU A 1 110 ? 5.270 -14.486 5.028 1.00 51.41 110 LEU A CA 1
ATOM 849 C C . LEU A 1 110 ? 6.099 -14.082 6.286 1.00 51.41 110 LEU A C 1
ATOM 851 O O . LEU A 1 110 ? 7.328 -14.059 6.256 1.00 51.41 110 LEU A O 1
ATOM 855 N N . GLY A 1 111 ? 5.462 -13.772 7.4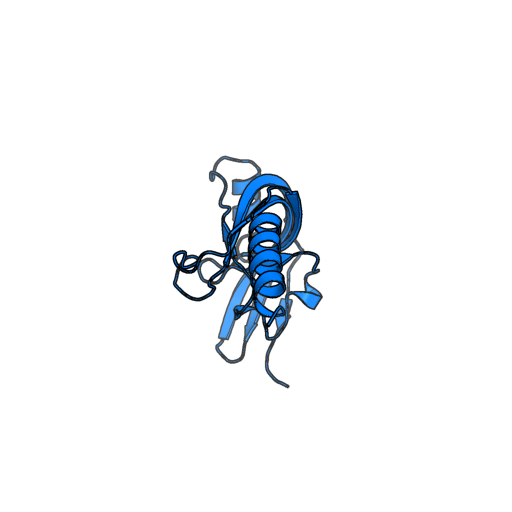23 1.00 49.25 111 GLY A N 1
ATOM 856 C CA . GLY A 1 111 ? 6.124 -13.866 8.743 1.00 49.25 111 GLY A CA 1
ATOM 857 C C . GLY A 1 111 ? 6.881 -12.646 9.287 1.00 49.25 111 GLY A C 1
ATOM 858 O O . GLY A 1 111 ? 7.598 -12.794 10.273 1.00 49.25 111 GLY A O 1
ATOM 859 N N . ALA A 1 112 ? 6.735 -11.455 8.696 1.00 49.62 112 ALA A N 1
ATOM 860 C CA . ALA A 1 112 ? 7.608 -10.313 9.013 1.00 49.62 112 ALA A CA 1
ATOM 861 C C . ALA A 1 112 ? 6.944 -9.098 9.688 1.00 49.62 112 ALA A C 1
ATOM 863 O O . ALA A 1 112 ? 7.642 -8.138 9.984 1.00 49.62 112 ALA A O 1
ATOM 864 N N . SER A 1 113 ? 5.636 -9.100 9.955 1.00 57.94 113 SER A N 1
ATOM 865 C CA . SER A 1 113 ? 5.032 -8.048 10.787 1.00 57.94 113 SER A CA 1
ATOM 866 C C . SER A 1 113 ? 3.862 -8.625 11.587 1.00 57.94 113 SER A C 1
ATOM 868 O O . SER A 1 113 ? 3.029 -9.317 10.996 1.00 57.94 113 SER A O 1
ATOM 870 N N . PRO A 1 114 ? 3.796 -8.399 12.915 1.00 68.12 114 PRO A N 1
ATOM 871 C CA . PRO A 1 114 ? 2.747 -8.940 13.782 1.00 68.12 114 PRO A CA 1
ATOM 872 C C . PRO A 1 114 ? 1.410 -8.191 13.652 1.00 68.12 114 PRO A C 1
ATOM 874 O O . PRO A 1 114 ? 0.521 -8.390 14.482 1.00 68.12 114 PRO A O 1
ATOM 877 N N . SER A 1 115 ? 1.279 -7.275 12.685 1.00 79.56 115 SER A N 1
ATOM 878 C CA . SER A 1 115 ? 0.073 -6.470 12.526 1.00 79.56 115 SER A CA 1
ATOM 879 C C . SER A 1 115 ? -0.250 -6.139 11.071 1.00 79.56 115 SER A C 1
ATOM 881 O O . SER A 1 115 ? 0.639 -5.968 10.231 1.00 79.56 115 SER A O 1
ATOM 883 N N . GLU A 1 116 ? -1.543 -6.027 10.790 1.00 87.25 116 GLU A N 1
ATOM 884 C CA . GLU A 1 116 ? -2.089 -5.745 9.465 1.00 87.25 116 GLU A CA 1
ATOM 885 C C . GLU A 1 116 ? -3.331 -4.858 9.564 1.00 87.25 116 GLU A C 1
ATOM 887 O O . GLU A 1 116 ? -4.033 -4.839 10.575 1.00 87.25 116 GLU A O 1
ATOM 892 N N . TYR A 1 117 ? -3.603 -4.112 8.503 1.00 91.25 117 TYR A N 1
ATOM 893 C CA . TYR A 1 117 ? -4.853 -3.407 8.300 1.00 91.25 117 TYR A CA 1
ATOM 894 C C . TYR A 1 117 ? -5.780 -4.257 7.449 1.00 91.25 117 TYR A C 1
ATOM 896 O O . TYR A 1 117 ? -5.484 -4.527 6.285 1.00 91.25 117 TYR A O 1
ATOM 904 N N . VAL A 1 118 ? -6.918 -4.624 8.027 1.00 91.00 118 VAL A N 1
ATOM 905 C CA . VAL A 1 118 ? -7.980 -5.342 7.325 1.00 91.00 118 VAL A CA 1
ATOM 906 C C . VAL A 1 118 ? -8.890 -4.318 6.662 1.00 91.00 118 VAL A C 1
ATOM 908 O O . VAL A 1 118 ? -9.385 -3.393 7.316 1.00 91.00 118 VAL A O 1
ATOM 911 N N . VAL A 1 119 ? -9.087 -4.461 5.351 1.00 93.19 119 VAL A N 1
ATOM 912 C CA . VAL A 1 119 ? -9.899 -3.539 4.554 1.00 93.19 119 VAL A CA 1
ATOM 913 C C . VAL A 1 119 ? -11.325 -4.065 4.427 1.00 93.19 119 VAL A C 1
ATOM 915 O O . VAL A 1 119 ? -11.591 -4.984 3.658 1.00 93.19 119 VAL A O 1
ATOM 918 N N . ASP A 1 120 ? -12.264 -3.412 5.111 1.00 93.50 120 ASP A N 1
ATOM 919 C CA . ASP A 1 120 ? -13.696 -3.714 5.005 1.00 93.50 120 ASP A CA 1
ATOM 920 C C . ASP A 1 120 ? -14.279 -3.136 3.701 1.00 93.50 120 ASP A C 1
ATOM 922 O O . ASP A 1 120 ? -15.078 -3.769 3.006 1.00 93.50 120 ASP A O 1
ATOM 926 N N . ARG A 1 121 ? -13.873 -1.907 3.344 1.00 94.56 121 ARG A N 1
ATOM 927 C CA . ARG A 1 121 ? -14.333 -1.221 2.128 1.00 94.56 121 ARG A CA 1
ATOM 928 C C . ARG A 1 121 ? -13.309 -0.224 1.600 1.00 94.56 121 ARG A C 1
ATOM 930 O O . ARG A 1 121 ? -13.026 0.790 2.234 1.00 94.56 121 ARG A O 1
ATOM 937 N N . MET A 1 122 ? -12.838 -0.438 0.374 1.00 96.50 122 MET A N 1
ATOM 938 C CA . MET A 1 122 ? -11.984 0.533 -0.318 1.00 96.50 122 MET A CA 1
ATOM 939 C C . MET A 1 122 ? -12.792 1.777 -0.730 1.00 96.50 122 MET A C 1
ATOM 941 O O . MET A 1 122 ? -13.809 1.658 -1.414 1.00 96.50 122 MET A O 1
ATOM 945 N N . ILE A 1 123 ? -12.344 2.971 -0.325 1.00 97.12 123 ILE A N 1
ATOM 946 C CA . ILE A 1 123 ? -12.973 4.260 -0.670 1.00 97.12 123 ILE A CA 1
ATOM 947 C C . ILE A 1 123 ? -12.274 4.886 -1.877 1.00 97.12 123 ILE A C 1
ATOM 949 O O . ILE A 1 123 ? -12.933 5.344 -2.809 1.00 97.12 123 ILE A O 1
ATOM 953 N N . SER A 1 124 ? -10.943 4.925 -1.870 1.00 97.00 124 SER A N 1
ATOM 954 C CA . SER A 1 124 ? -10.164 5.421 -2.999 1.00 97.00 124 SER A CA 1
ATOM 955 C C . SER A 1 124 ? -8.794 4.776 -3.054 1.00 97.00 124 SER A C 1
ATOM 957 O O . SER A 1 124 ? -8.149 4.607 -2.025 1.00 97.00 124 SER A O 1
ATOM 959 N N . ILE A 1 125 ? -8.326 4.529 -4.269 1.00 96.94 125 ILE A N 1
ATOM 960 C CA . ILE A 1 125 ? -6.950 4.157 -4.568 1.00 96.94 125 ILE A CA 1
ATOM 961 C C . ILE A 1 125 ? -6.463 5.056 -5.701 1.00 96.94 125 ILE A C 1
ATOM 963 O O . ILE A 1 125 ? -7.177 5.277 -6.684 1.00 96.94 125 ILE A O 1
ATOM 967 N N . LYS A 1 126 ? -5.275 5.633 -5.551 1.00 96.00 126 LYS A N 1
ATOM 968 C CA . LYS A 1 126 ? -4.665 6.483 -6.574 1.00 96.00 126 LYS A CA 1
ATOM 969 C C . LYS A 1 126 ? -3.204 6.085 -6.738 1.00 96.00 126 LYS A C 1
ATOM 971 O O . LYS A 1 126 ? -2.490 6.106 -5.736 1.00 96.00 126 LYS A O 1
ATOM 976 N N . PRO A 1 127 ? -2.753 5.733 -7.954 1.00 94.88 127 PRO A N 1
ATOM 977 C CA . PRO A 1 127 ? -1.351 5.420 -8.175 1.00 94.88 127 PRO A CA 1
ATOM 978 C C . PRO A 1 127 ? -0.503 6.665 -7.917 1.00 94.88 127 PRO A C 1
ATOM 980 O O . PRO A 1 127 ? -0.867 7.778 -8.306 1.00 94.88 127 PRO A O 1
ATOM 983 N N . ILE A 1 128 ? 0.631 6.466 -7.260 1.00 93.06 128 ILE A N 1
ATOM 984 C CA . ILE A 1 128 ? 1.677 7.472 -7.128 1.00 93.06 128 ILE A CA 1
ATOM 985 C C . ILE A 1 128 ? 2.616 7.267 -8.315 1.00 93.06 128 ILE A C 1
ATOM 987 O O . ILE A 1 128 ? 3.089 6.159 -8.548 1.00 93.06 128 ILE A O 1
ATOM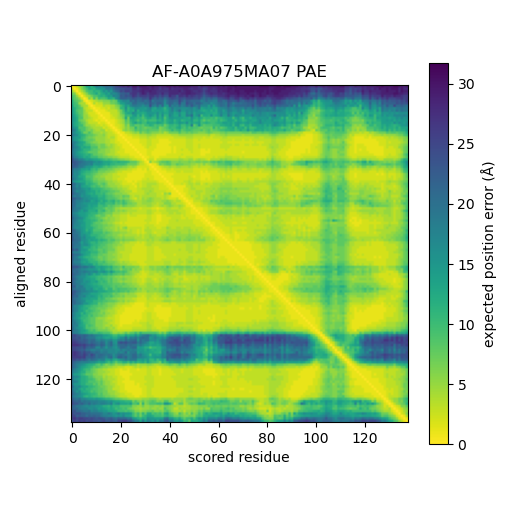 991 N N . ALA A 1 129 ? 2.844 8.314 -9.106 1.00 87.81 129 ALA A N 1
ATOM 992 C CA . ALA A 1 129 ? 3.616 8.199 -10.338 1.00 87.81 129 ALA A CA 1
ATOM 993 C C . ALA A 1 129 ? 5.098 7.910 -10.049 1.00 87.81 129 ALA A C 1
ATOM 995 O O . ALA A 1 129 ? 5.742 8.657 -9.315 1.00 87.81 129 ALA A O 1
ATOM 996 N N . SER A 1 130 ? 5.630 6.856 -10.675 1.00 84.88 130 SER A N 1
ATOM 997 C CA . SER A 1 130 ? 7.054 6.494 -10.693 1.00 84.88 130 SER A CA 1
ATOM 998 C C . SER A 1 130 ? 7.771 6.615 -9.340 1.00 84.88 130 SER A C 1
ATOM 1000 O O . SER A 1 130 ? 8.774 7.336 -9.248 1.00 84.88 130 SER A O 1
ATOM 1002 N N . PRO A 1 131 ? 7.285 5.935 -8.283 1.00 82.88 131 PRO A N 1
ATOM 1003 C CA . PRO A 1 131 ? 7.856 6.066 -6.952 1.00 82.88 131 PRO A CA 1
ATOM 1004 C C . PRO A 1 131 ? 9.314 5.593 -6.965 1.00 82.88 131 PRO A C 1
ATOM 1006 O O . PRO A 1 131 ? 9.633 4.528 -7.499 1.00 82.88 131 PRO A O 1
ATOM 1009 N N . LYS A 1 132 ? 10.209 6.392 -6.380 1.00 85.56 132 LYS A N 1
ATOM 1010 C CA . LYS A 1 132 ? 11.597 6.003 -6.107 1.00 85.56 132 LYS A CA 1
ATOM 1011 C C . LYS A 1 132 ? 11.825 6.055 -4.604 1.00 85.56 132 LYS A C 1
ATOM 1013 O O . LYS A 1 132 ? 11.920 7.144 -4.048 1.00 85.56 132 LYS A O 1
ATOM 1018 N N . CYS A 1 133 ? 11.921 4.887 -3.982 1.00 84.44 133 CYS A N 1
ATOM 1019 C CA . CYS A 1 133 ? 12.307 4.750 -2.582 1.00 84.44 133 CYS A CA 1
ATOM 1020 C C . CYS A 1 133 ? 13.751 4.253 -2.510 1.00 84.44 133 CYS A C 1
ATOM 1022 O O . CYS A 1 133 ? 14.058 3.192 -3.050 1.00 84.44 133 CYS A O 1
ATOM 1024 N N . ASP A 1 134 ? 14.630 4.988 -1.838 1.00 81.94 134 ASP A N 1
ATOM 1025 C CA . ASP A 1 134 ? 16.011 4.576 -1.584 1.00 81.94 134 ASP A CA 1
ATOM 1026 C C . ASP A 1 134 ? 16.299 4.718 -0.093 1.00 81.94 134 ASP A C 1
ATOM 1028 O O . ASP A 1 134 ? 16.293 5.831 0.425 1.00 81.94 134 ASP A O 1
ATOM 1032 N N . PHE A 1 135 ? 16.524 3.598 0.595 1.00 76.25 135 PHE A N 1
ATOM 1033 C CA . PHE A 1 135 ? 16.826 3.589 2.032 1.00 76.25 135 PHE A CA 1
ATOM 1034 C C . PHE A 1 135 ? 18.236 3.064 2.331 1.00 76.25 135 PHE A C 1
ATOM 1036 O O . PHE A 1 135 ? 18.513 2.555 3.419 1.00 76.25 135 PHE A O 1
ATOM 1043 N N . ARG A 1 136 ? 19.160 3.148 1.364 1.00 67.81 136 ARG A N 1
ATOM 1044 C CA . ARG A 1 136 ? 20.561 2.787 1.609 1.00 67.81 136 ARG A CA 1
ATOM 1045 C C . ARG A 1 136 ? 21.097 3.566 2.827 1.00 67.81 136 ARG A C 1
ATOM 1047 O O . ARG A 1 136 ? 20.970 4.789 2.840 1.00 67.81 136 ARG A O 1
ATOM 1054 N N . PRO A 1 137 ? 21.677 2.891 3.843 1.00 57.44 137 PRO A N 1
ATOM 1055 C CA . PRO A 1 137 ? 22.329 3.597 4.940 1.00 57.44 137 PRO A CA 1
ATOM 1056 C C . PRO A 1 137 ? 23.451 4.460 4.352 1.00 57.44 137 PRO A C 1
ATOM 1058 O O . PRO A 1 137 ? 24.258 3.953 3.567 1.00 57.44 137 PRO A O 1
ATOM 1061 N N . GLY A 1 138 ? 23.412 5.758 4.664 1.00 55.62 138 GLY A N 1
ATOM 1062 C CA . GLY A 1 138 ? 24.418 6.737 4.242 1.00 55.62 138 GLY A CA 1
ATOM 1063 C C . GLY A 1 138 ? 25.780 6.517 4.880 1.00 55.62 138 GLY A C 1
ATOM 1064 O O . GLY A 1 138 ? 25.855 5.803 5.907 1.00 55.62 138 GLY A O 1
#

Solvent-accessible surface area (backbone atoms only — not comparable to full-atom values): 7662 Å² total; per-residue (Å²): 144,76,71,70,65,58,56,55,53,50,52,53,52,51,52,56,57,43,53,41,75,40,83,48,44,24,26,38,40,50,29,100,79,80,41,26,32,34,77,78,32,52,68,76,68,52,42,40,87,56,46,67,70,36,29,29,64,58,75,82,65,58,67,88,38,75,66,22,46,51,50,61,76,38,58,54,52,21,38,40,37,45,88,89,49,73,46,64,22,27,38,29,47,36,31,27,34,23,26,42,46,77,42,101,84,47,60,47,97,82,68,64,27,61,30,32,33,43,61,78,40,85,73,46,77,40,80,47,81,61,44,76,32,67,50,55,83,129

Nearest PDB structures (foldseek):
  4ah6-assembly2_D  TM=4.966E-01  e=1.256E+00  Homo sapiens
  4o2d-assembly1_B  TM=4.640E-01  e=1.183E+00  Mycolicibacterium smegmatis MC2 155
  4a90-assembly1_A  TM=2.886E-01  e=3.719E+00  Mus musculus
  3jzu-assembly10_C  TM=4.124E-01  e=6.797E+00  Enterococcus faecalis V583

pLDDT: mean 82.08, std 14.23, range [43.19, 98.0]

Sequence (138 aa):
MSVTVGAGALLVVSVLFQQRTRTIEGTWIDLFEGSRFFEGEDLLTACNSDFMDAPWLDYYPNADSATGRLIDANRNSGTFVSKYGSWPVAAYSVKFEGHHQIVGVGFGHLGASPSEYVVDRMISIKPIASPKCDFRPG

Radius of gyration: 16.69 Å; Cα contacts (8 Å, |Δi|>4): 272; chains: 1; bounding box: 39×26×61 Å

Mean predicted aligned error: 7.98 Å

Foldseek 3Di:
DPPVVVVVVVVVVVLVVQQDWDKWWFKWKDDVPLIATDTPYDLVRCLEPCSLAGAAEPDDDDCPDPVNVVCVVQAQQAWAAEPVGIDGIWMKTWIATWGKDQDCPDQPPHRRYNIHTYGPGTPDIDTDGHRYRYHYDD

Secondary structure (DSSP, 8-state):
--SHHHHHHHHHHHHHHHTS-EEEEEEEEE-TTT-EEEET--HHHHSSGGGGGSPEEE----TTSHHHHHHHHHTT-EEEEETTEEEEEEEEEEEEEEEEEE-SS---TTTS-SEEEEEEEEEEEEEPSS-EEE----